Protein AF-A0A951T9E5-F1 (afdb_monomer)

Solvent-accessible surface area (backbone atoms only — not comparable to full-atom values): 3755 Å² total; per-residue (Å²): 143,75,90,39,64,65,46,30,52,51,29,39,53,51,27,40,55,52,10,50,51,28,31,56,49,10,63,73,70,70,36,65,65,40,31,55,49,9,53,55,38,44,46,41,44,80,78,31,96,43,12,65,62,21,40,54,50,50,52,49,51,53,51,49,50,55,54,54,61,75,75,108

Sequence (72 aa):
MGDGSGLWFLAALLSGSVGAGLLIYGIRQKAPLPLAFGVAVSVVPMLFGGGISAMTLFVALIAAFMVLRKRI

Nearest PDB structures (foldseek):
  3ub0-assembly2_F  TM=6.049E-01  e=1.343E+00  Feline infectious peritonitis virus (strain 79-1146)
  7b3b-assembly1_C  TM=5.815E-01  e=1.733E+00  Severe acute respiratory syndrome coronavirus 2

pLDDT: mean 82.14, std 8.81, range [48.66, 90.69]

Secondary structure (DSSP, 8-state):
--SSHHHHHHHHHHHHHHHHHHHHHHHHHT-HHHHHHHHHHHHHHHH---HHHHHHHHHHHHHHHHHHHTT-

Mean predicted aligned error: 5.81 Å

Structure (mmCIF, N/CA/C/O backbone):
data_AF-A0A951T9E5-F1
#
_entry.id   AF-A0A951T9E5-F1
#
loop_
_atom_site.group_PDB
_atom_site.id
_atom_site.type_symbol
_atom_site.label_atom_id
_atom_site.label_alt_id
_atom_site.label_comp_id
_atom_site.label_asym_id
_atom_site.label_entity_id
_atom_site.label_seq_id
_atom_site.pdbx_PDB_ins_code
_atom_site.Cartn_x
_atom_site.Cartn_y
_atom_site.Cartn_z
_atom_site.occupancy
_atom_site.B_iso_or_equiv
_atom_site.auth_seq_id
_atom_site.auth_comp_id
_atom_site.auth_asym_id
_atom_site.auth_atom_id
_atom_site.pdbx_PDB_model_num
ATOM 1 N N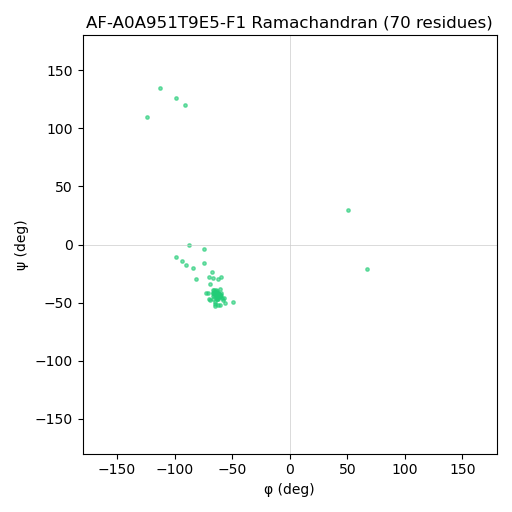 . MET A 1 1 ? 14.845 2.290 -23.745 1.00 48.66 1 MET A N 1
ATOM 2 C CA . MET A 1 1 ? 14.311 2.911 -22.512 1.00 48.66 1 MET A CA 1
ATOM 3 C C . MET A 1 1 ? 12.949 3.503 -22.855 1.00 48.66 1 MET A C 1
ATOM 5 O O . MET A 1 1 ? 12.853 4.697 -23.083 1.00 48.66 1 MET A O 1
ATOM 9 N N . GLY A 1 2 ? 11.943 2.646 -23.042 1.00 53.84 2 GLY A N 1
ATOM 10 C CA . GLY A 1 2 ? 10.638 3.028 -23.590 1.00 53.84 2 GLY A CA 1
ATOM 11 C C . GLY A 1 2 ? 9.532 2.909 -22.542 1.00 53.84 2 GLY A C 1
ATOM 12 O O . GLY A 1 2 ? 9.484 1.925 -21.806 1.00 53.84 2 GLY A O 1
ATOM 13 N N . ASP A 1 3 ? 8.694 3.940 -22.479 1.00 56.28 3 ASP A N 1
ATOM 14 C CA . ASP A 1 3 ? 7.249 3.938 -22.190 1.00 56.28 3 ASP A CA 1
ATOM 15 C C . ASP A 1 3 ? 6.753 3.544 -20.779 1.00 56.28 3 ASP A C 1
ATOM 17 O O . ASP A 1 3 ? 5.667 3.955 -20.372 1.00 56.28 3 ASP A O 1
ATOM 21 N N . GLY A 1 4 ? 7.541 2.826 -19.975 1.00 60.31 4 GLY A N 1
ATOM 22 C CA . GLY A 1 4 ? 7.139 2.372 -18.633 1.00 60.31 4 GLY A CA 1
ATOM 23 C C . GLY A 1 4 ? 7.467 3.324 -17.473 1.00 60.31 4 GLY A C 1
ATOM 24 O O . GLY A 1 4 ? 6.892 3.189 -16.392 1.00 60.31 4 GLY A O 1
ATOM 25 N N . SER A 1 5 ? 8.376 4.284 -17.672 1.00 68.31 5 SER A N 1
ATOM 26 C CA . SER A 1 5 ? 8.907 5.143 -16.600 1.00 68.31 5 SER A CA 1
ATOM 27 C C . SER A 1 5 ? 7.895 6.176 -16.100 1.00 68.31 5 SER A C 1
ATOM 29 O O . SER A 1 5 ? 7.759 6.362 -14.893 1.00 68.31 5 SER A O 1
ATOM 31 N N . GLY A 1 6 ? 7.137 6.809 -17.001 1.00 78.75 6 GLY A N 1
ATOM 32 C CA . GLY A 1 6 ? 6.113 7.793 -16.628 1.00 78.75 6 GLY A CA 1
ATOM 33 C C . GLY A 1 6 ? 4.964 7.174 -15.828 1.00 78.75 6 GLY A C 1
ATOM 34 O O . GLY A 1 6 ? 4.551 7.715 -14.804 1.00 78.75 6 GLY A O 1
ATOM 35 N N . LEU A 1 7 ? 4.502 5.991 -16.246 1.00 79.75 7 LEU A N 1
ATOM 36 C CA . LEU A 1 7 ? 3.479 5.230 -15.521 1.00 79.75 7 LEU A CA 1
ATOM 37 C C . LEU A 1 7 ? 3.969 4.783 -14.144 1.00 79.75 7 LEU A C 1
ATOM 39 O O . LEU A 1 7 ? 3.213 4.840 -13.179 1.00 79.75 7 LEU A O 1
ATOM 43 N N . TRP A 1 8 ? 5.236 4.382 -14.040 1.00 80.69 8 TRP A N 1
ATOM 44 C CA . TRP A 1 8 ? 5.839 4.039 -12.757 1.00 80.69 8 TRP A CA 1
ATOM 45 C C . TRP A 1 8 ? 5.921 5.250 -11.818 1.00 80.69 8 TRP A C 1
ATOM 47 O O . TRP A 1 8 ? 5.536 5.142 -10.657 1.00 80.69 8 TRP A O 1
ATOM 57 N N . PHE A 1 9 ? 6.323 6.425 -12.317 1.00 82.75 9 PHE A N 1
ATOM 58 C CA . PHE A 1 9 ? 6.339 7.660 -11.522 1.00 82.75 9 PHE A CA 1
ATOM 59 C C . PHE A 1 9 ? 4.944 8.072 -11.049 1.00 82.75 9 PHE A C 1
ATOM 61 O O . PHE A 1 9 ? 4.775 8.422 -9.882 1.00 82.75 9 PHE A O 1
ATOM 68 N N . LEU A 1 10 ? 3.939 7.991 -11.925 1.00 85.00 10 LEU A N 1
ATOM 69 C CA . LEU A 1 10 ? 2.544 8.223 -11.547 1.00 85.00 10 LEU A CA 1
ATOM 70 C C . LEU A 1 10 ? 2.089 7.233 -10.472 1.00 85.00 10 LEU A C 1
ATOM 72 O O . LEU A 1 10 ? 1.429 7.639 -9.516 1.00 85.00 10 LEU A O 1
ATOM 76 N N . ALA A 1 11 ? 2.467 5.957 -10.594 1.00 84.19 11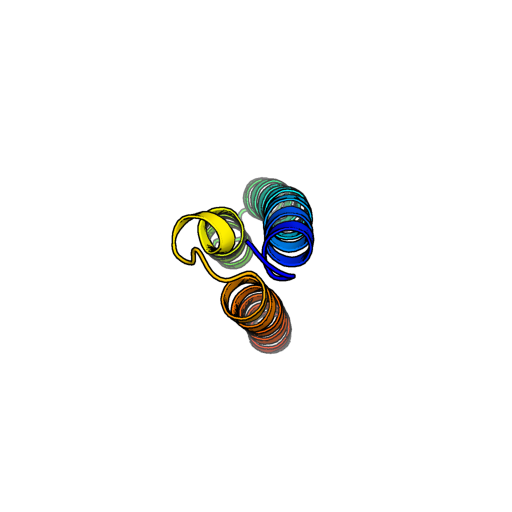 ALA A N 1
ATOM 77 C CA . ALA A 1 11 ? 2.138 4.938 -9.602 1.00 84.19 11 ALA A CA 1
ATOM 78 C C . ALA A 1 11 ? 2.798 5.275 -8.268 1.00 84.19 11 ALA A C 1
ATOM 80 O O . ALA A 1 11 ? 2.125 5.273 -7.245 1.00 84.19 11 ALA A O 1
ATOM 81 N N . ALA A 1 12 ? 4.074 5.656 -8.276 1.00 84.38 12 ALA A N 1
ATOM 82 C CA . ALA A 1 12 ? 4.800 6.067 -7.081 1.00 84.38 12 ALA A CA 1
ATOM 83 C C . ALA A 1 12 ? 4.141 7.258 -6.369 1.00 84.38 12 ALA A C 1
ATOM 85 O O . ALA A 1 12 ? 3.903 7.205 -5.160 1.00 84.38 12 ALA A O 1
ATOM 86 N N . LEU A 1 13 ? 3.777 8.298 -7.121 1.00 88.38 13 LEU A N 1
ATOM 87 C CA . LEU A 1 13 ? 3.138 9.508 -6.597 1.00 88.38 13 LEU A CA 1
ATOM 88 C C . LEU A 1 13 ? 1.750 9.238 -6.007 1.00 88.38 13 LEU A C 1
ATOM 90 O O . LEU A 1 13 ? 1.460 9.657 -4.881 1.00 88.38 13 LEU A O 1
ATOM 94 N N . LEU A 1 14 ? 0.896 8.528 -6.749 1.00 88.88 14 LEU A N 1
ATOM 95 C CA . LEU A 1 14 ? -0.460 8.200 -6.304 1.00 88.88 14 LEU A CA 1
ATOM 96 C C . LEU A 1 14 ? -0.433 7.240 -5.115 1.00 88.88 14 LEU A C 1
ATOM 98 O O . LEU A 1 14 ? -1.124 7.477 -4.124 1.00 88.88 14 LEU A O 1
ATOM 102 N N . SER A 1 15 ? 0.404 6.205 -5.175 1.00 87.06 15 SER A N 1
ATOM 103 C CA . SER A 1 15 ? 0.525 5.224 -4.100 1.00 87.06 15 SER A CA 1
ATOM 104 C C . SER A 1 15 ? 1.072 5.843 -2.818 1.00 87.06 15 SER A C 1
ATOM 106 O O . SER A 1 15 ? 0.537 5.587 -1.742 1.00 87.06 15 SER A O 1
ATOM 108 N N . GLY A 1 16 ? 2.062 6.735 -2.918 1.00 87.00 16 GLY A N 1
ATOM 109 C CA . GLY A 1 16 ? 2.574 7.475 -1.764 1.00 87.00 16 GLY A CA 1
ATOM 110 C C . GLY A 1 16 ? 1.527 8.405 -1.147 1.00 87.00 16 GLY A C 1
ATOM 111 O O . GLY A 1 16 ? 1.317 8.387 0.064 1.00 87.00 16 GLY A O 1
ATOM 112 N N . SER A 1 17 ? 0.813 9.173 -1.976 1.00 88.56 17 SER A N 1
ATOM 113 C CA . SER A 1 17 ? -0.196 10.136 -1.508 1.00 88.56 17 SER A CA 1
ATOM 114 C C . SER A 1 17 ? -1.396 9.442 -0.852 1.00 88.56 17 SER A C 1
ATOM 116 O O . SER A 1 17 ? -1.823 9.814 0.244 1.00 88.56 17 SER A O 1
ATOM 118 N N . VAL A 1 18 ? -1.928 8.399 -1.498 1.00 89.19 18 VAL A N 1
ATOM 119 C CA . VAL A 1 18 ? -3.074 7.630 -0.990 1.00 89.19 18 VAL A CA 1
ATOM 120 C C . VAL A 1 18 ? -2.678 6.785 0.219 1.00 89.19 18 VAL A C 1
ATOM 122 O O . VAL A 1 18 ? -3.414 6.756 1.207 1.00 89.19 18 VAL A O 1
ATOM 125 N N . GLY A 1 19 ? -1.509 6.142 0.181 1.00 89.12 19 GLY A N 1
ATOM 126 C CA . GLY A 1 19 ? -0.985 5.357 1.296 1.00 89.12 19 GLY A CA 1
ATOM 127 C C . GLY A 1 19 ? -0.769 6.201 2.554 1.00 89.12 19 GLY A C 1
ATOM 128 O O . GLY A 1 19 ? -1.220 5.815 3.636 1.00 89.12 19 GLY A O 1
ATOM 129 N N . ALA A 1 20 ? -0.196 7.401 2.412 1.00 88.25 20 ALA A N 1
ATOM 130 C CA . ALA A 1 20 ? -0.057 8.357 3.511 1.00 88.25 20 ALA A CA 1
ATOM 131 C C . ALA A 1 20 ? -1.420 8.803 4.071 1.00 88.25 20 ALA A C 1
ATOM 133 O O . ALA A 1 20 ? -1.608 8.841 5.288 1.00 88.25 20 ALA A O 1
ATOM 134 N N . GLY A 1 21 ? -2.401 9.080 3.204 1.00 87.75 21 GLY A N 1
ATOM 135 C CA . GLY A 1 21 ? -3.763 9.421 3.626 1.00 87.75 21 GLY A CA 1
ATOM 136 C C . GLY A 1 21 ? -4.435 8.302 4.432 1.00 87.75 21 GLY A C 1
ATOM 137 O O . GLY A 1 21 ? -5.026 8.563 5.482 1.00 87.75 21 GLY A O 1
ATOM 138 N N . LEU A 1 22 ? -4.295 7.050 3.984 1.00 88.25 22 LEU A N 1
ATOM 139 C CA . LEU A 1 22 ? -4.814 5.867 4.680 1.00 88.25 22 LEU A CA 1
ATOM 140 C C . LEU A 1 22 ? -4.126 5.632 6.030 1.00 88.25 22 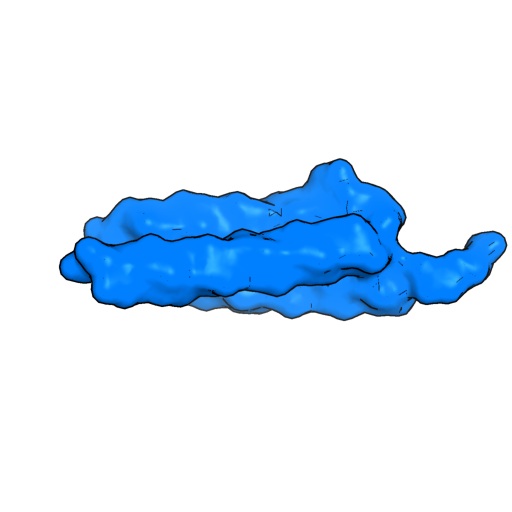LEU A C 1
ATOM 142 O O . LEU A 1 22 ? -4.806 5.315 7.006 1.00 88.25 22 LEU A O 1
ATOM 146 N N . LEU A 1 23 ? -2.811 5.852 6.109 1.00 88.56 23 LEU A N 1
ATOM 147 C CA . LEU A 1 23 ? -2.051 5.798 7.360 1.00 88.56 23 LEU A CA 1
ATOM 148 C C . LEU A 1 23 ? -2.555 6.832 8.369 1.00 88.56 23 LEU A C 1
ATOM 150 O O . LEU A 1 23 ? -2.901 6.476 9.496 1.00 88.56 23 LEU A O 1
ATOM 154 N N . ILE A 1 24 ? -2.657 8.099 7.958 1.00 90.69 24 ILE A N 1
ATOM 155 C CA . ILE A 1 24 ? -3.148 9.184 8.821 1.00 90.69 24 ILE A CA 1
ATOM 156 C C . ILE A 1 24 ? -4.576 8.882 9.289 1.00 90.69 24 ILE A C 1
ATOM 158 O O . ILE A 1 24 ? -4.893 9.044 10.470 1.00 90.69 24 ILE A O 1
ATOM 162 N N . TYR A 1 25 ? -5.433 8.411 8.382 1.00 88.50 25 TYR A N 1
ATOM 163 C CA . TYR A 1 25 ? -6.805 8.028 8.701 1.00 88.50 25 TYR A CA 1
ATOM 164 C C . TYR A 1 25 ? -6.865 6.860 9.696 1.00 88.50 25 TYR A C 1
ATOM 166 O O . TYR A 1 25 ? -7.591 6.940 10.689 1.00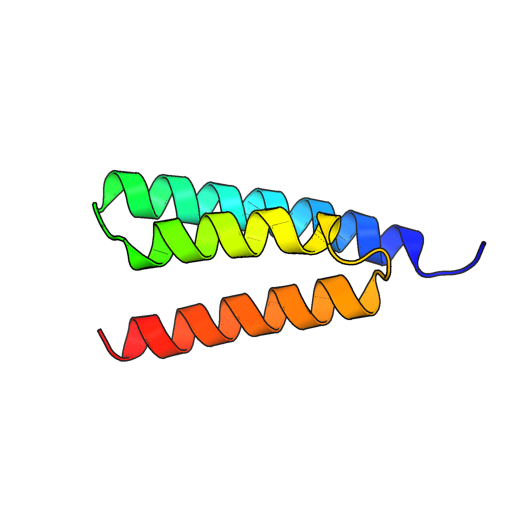 88.50 25 TYR A O 1
ATOM 174 N N . GLY A 1 26 ? -6.075 5.804 9.477 1.00 86.44 26 GLY A N 1
ATOM 175 C CA . GLY A 1 26 ? -6.002 4.637 10.358 1.00 86.44 26 GLY A CA 1
ATOM 176 C C . GLY A 1 26 ? -5.531 4.994 11.766 1.00 86.44 26 GLY A C 1
ATOM 177 O O . GLY A 1 26 ? -6.156 4.574 12.740 1.00 86.44 26 GLY A O 1
ATOM 178 N N . ILE A 1 27 ? -4.505 5.847 11.881 1.00 89.44 27 ILE A N 1
ATOM 179 C CA . ILE A 1 27 ? -4.010 6.352 13.173 1.00 89.44 27 ILE A CA 1
ATOM 180 C C . ILE A 1 27 ? -5.102 7.156 13.888 1.00 89.44 27 ILE A C 1
ATOM 182 O O . ILE A 1 27 ? -5.359 6.928 15.070 1.00 89.44 27 ILE A O 1
ATOM 186 N N . ARG A 1 28 ? -5.785 8.067 13.179 1.00 89.94 28 ARG A N 1
ATOM 187 C CA . ARG A 1 28 ? -6.829 8.919 13.776 1.00 89.94 28 ARG A CA 1
ATOM 188 C C . ARG A 1 28 ? -8.053 8.134 14.237 1.00 89.94 28 ARG A C 1
ATOM 190 O O . ARG A 1 28 ? -8.584 8.430 15.302 1.00 89.94 28 ARG A O 1
ATOM 197 N N . GLN A 1 29 ? -8.500 7.150 13.462 1.00 86.56 29 GLN A N 1
ATOM 198 C CA . GLN A 1 29 ? -9.672 6.341 13.812 1.00 86.56 29 GLN A CA 1
ATOM 199 C C . GLN A 1 29 ? -9.342 5.124 14.683 1.00 86.56 29 GLN A C 1
ATOM 201 O O . GLN A 1 29 ? -10.249 4.375 15.034 1.00 86.56 29 GLN A O 1
ATOM 206 N N . LYS A 1 30 ? -8.060 4.910 15.023 1.00 83.56 30 LYS A N 1
ATOM 207 C CA . LYS A 1 30 ? -7.562 3.684 15.674 1.00 83.56 30 LYS A CA 1
ATOM 208 C C . LYS A 1 30 ? -8.016 2.411 14.947 1.00 83.56 30 LYS A C 1
ATOM 210 O O . LYS A 1 30 ? -8.198 1.361 15.557 1.00 83.56 30 LYS A O 1
ATOM 215 N N . ALA A 1 31 ? -8.209 2.513 13.634 1.00 82.12 31 ALA A N 1
ATOM 216 C CA . ALA A 1 31 ? -8.632 1.408 12.801 1.00 82.12 31 ALA A CA 1
ATOM 217 C C . ALA A 1 31 ? -7.368 0.699 12.282 1.00 82.12 31 ALA A C 1
ATOM 219 O O . ALA A 1 31 ? -6.562 1.328 11.592 1.00 82.12 31 ALA A O 1
ATOM 220 N N . PRO A 1 32 ? -7.162 -0.595 12.583 1.00 82.25 32 PRO A N 1
ATOM 221 C CA . PRO A 1 32 ? -5.979 -1.319 12.120 1.00 82.25 32 PRO A CA 1
ATOM 222 C C . PRO A 1 32 ? -6.011 -1.569 10.605 1.00 82.25 32 PRO A C 1
ATOM 224 O O . PRO A 1 32 ? -4.963 -1.628 9.966 1.00 82.25 32 PRO A O 1
ATOM 227 N N . LEU A 1 33 ? -7.207 -1.656 10.007 1.00 85.12 33 LEU A N 1
ATOM 228 C CA . LEU A 1 33 ? -7.381 -1.958 8.586 1.00 85.12 33 LEU A CA 1
ATOM 229 C C . LEU A 1 33 ? -6.810 -0.859 7.661 1.00 85.12 33 LEU A C 1
ATOM 231 O O . LEU A 1 33 ? -5.981 -1.182 6.813 1.00 85.12 33 LEU A O 1
ATOM 235 N N . PRO A 1 34 ? -7.163 0.437 7.808 1.00 85.50 34 PRO A N 1
ATOM 236 C CA . PRO A 1 34 ? -6.594 1.494 6.970 1.00 85.50 34 PRO A CA 1
ATOM 237 C C . PRO A 1 34 ? -5.097 1.702 7.214 1.00 85.50 34 PRO A C 1
ATOM 239 O O . PRO A 1 34 ? -4.377 2.05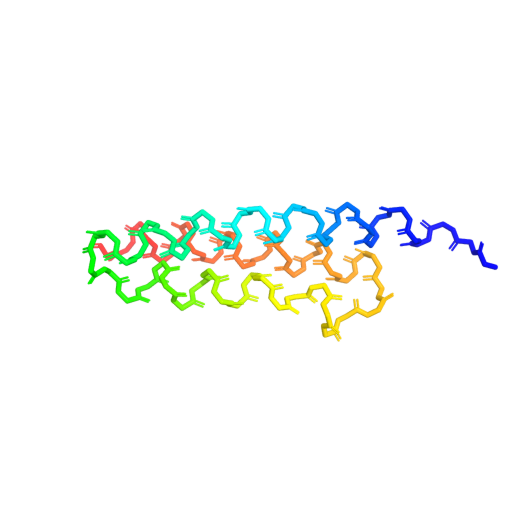8 6.289 1.00 85.50 34 PRO A O 1
ATOM 242 N N . LEU A 1 35 ? -4.615 1.426 8.431 1.00 85.94 35 LEU A N 1
ATOM 243 C CA . LEU A 1 35 ? -3.189 1.435 8.763 1.00 85.94 35 LEU A CA 1
ATOM 244 C C . LEU A 1 35 ? -2.423 0.384 7.946 1.00 85.94 35 LEU A C 1
ATOM 246 O O . LEU A 1 35 ? -1.467 0.727 7.251 1.00 85.94 35 LEU A O 1
ATOM 250 N N . ALA A 1 36 ? -2.881 -0.872 7.965 1.00 86.94 36 ALA A N 1
ATOM 251 C CA . ALA A 1 36 ? -2.258 -1.961 7.213 1.00 86.94 36 ALA A CA 1
ATOM 252 C C . ALA A 1 36 ? -2.293 -1.710 5.695 1.00 86.94 36 ALA A C 1
ATOM 254 O O . ALA A 1 36 ? -1.280 -1.873 5.014 1.00 86.94 36 ALA A O 1
ATOM 255 N N . PHE A 1 37 ? -3.432 -1.247 5.168 1.00 87.56 37 PHE A N 1
ATOM 256 C CA . PHE A 1 37 ? -3.556 -0.915 3.747 1.00 87.56 37 PHE A CA 1
ATOM 257 C C . PHE A 1 37 ? -2.739 0.317 3.350 1.00 87.56 37 PHE A C 1
ATOM 259 O O . PHE A 1 37 ? -2.188 0.338 2.255 1.00 87.56 37 PHE A O 1
ATOM 266 N N . GLY A 1 38 ? -2.597 1.315 4.223 1.00 84.31 38 GLY A N 1
ATOM 267 C CA . GLY A 1 38 ? -1.766 2.486 3.953 1.00 84.31 38 GLY A CA 1
ATOM 268 C C . GLY A 1 38 ? -0.285 2.133 3.797 1.00 84.31 38 GLY A C 1
ATOM 269 O O . GLY A 1 38 ? 0.363 2.616 2.866 1.00 84.31 38 GLY A O 1
ATOM 270 N N . VAL A 1 39 ? 0.232 1.221 4.629 1.00 87.00 39 VAL A N 1
ATOM 271 C CA . VAL A 1 39 ? 1.590 0.672 4.456 1.00 87.00 39 VAL A CA 1
ATOM 272 C C . VAL A 1 39 ? 1.681 -0.136 3.164 1.00 87.00 39 VAL A C 1
ATOM 274 O O . VAL A 1 39 ? 2.563 0.123 2.349 1.00 87.00 39 VAL A O 1
ATOM 277 N N . ALA A 1 40 ? 0.755 -1.076 2.949 1.00 86.44 40 ALA A N 1
ATOM 278 C CA . ALA A 1 40 ? 0.780 -1.956 1.782 1.00 86.44 40 ALA A CA 1
ATOM 279 C C . ALA A 1 40 ? 0.766 -1.164 0.468 1.00 86.44 40 ALA A C 1
ATOM 281 O O . ALA A 1 40 ? 1.585 -1.422 -0.410 1.00 86.44 40 ALA A O 1
ATOM 282 N N . VAL A 1 41 ? -0.106 -0.157 0.369 1.00 85.62 41 VAL A N 1
ATOM 283 C CA . VAL A 1 41 ? -0.207 0.744 -0.782 1.00 85.62 41 VAL A CA 1
ATOM 284 C C . VAL A 1 41 ? 1.091 1.538 -0.953 1.00 85.62 41 VAL A C 1
ATOM 286 O O . VAL A 1 41 ? 1.654 1.545 -2.043 1.00 85.62 41 VAL A O 1
ATOM 289 N N . SER A 1 42 ? 1.653 2.128 0.103 1.00 84.62 42 SER A N 1
ATOM 290 C CA . SER A 1 42 ? 2.867 2.958 -0.018 1.00 84.62 42 SER A CA 1
ATOM 291 C C . SER A 1 42 ? 4.081 2.205 -0.586 1.00 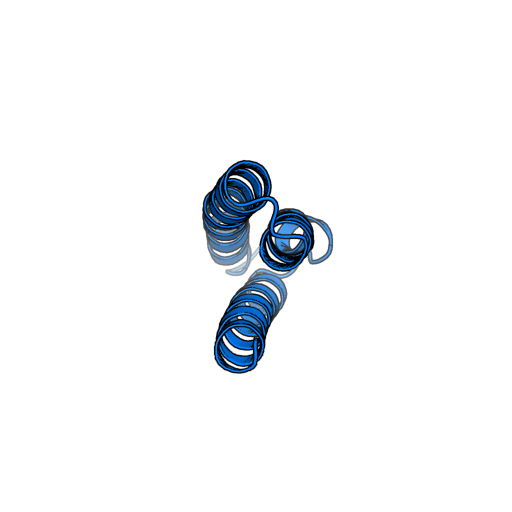84.62 42 SER A C 1
ATOM 293 O O . SER A 1 42 ? 4.935 2.814 -1.226 1.00 84.62 42 SER A O 1
ATOM 295 N N . VAL A 1 43 ? 4.157 0.885 -0.384 1.00 85.75 43 VAL A N 1
ATOM 296 C CA . VAL A 1 43 ? 5.323 0.062 -0.753 1.00 85.75 43 VAL A CA 1
ATOM 297 C C . VAL A 1 43 ? 5.190 -0.584 -2.147 1.00 85.75 43 VAL A C 1
ATOM 299 O O . VAL A 1 43 ? 6.195 -1.000 -2.724 1.00 85.75 43 VAL A O 1
ATOM 302 N N . VAL A 1 44 ? 3.991 -0.600 -2.752 1.00 84.06 44 VAL A N 1
ATOM 303 C CA . VAL A 1 44 ? 3.745 -1.175 -4.100 1.00 84.06 44 VAL A CA 1
ATOM 304 C C . VAL A 1 44 ? 4.742 -0.706 -5.170 1.00 84.06 44 VAL A C 1
ATOM 306 O O . VAL A 1 44 ? 5.310 -1.557 -5.854 1.00 84.06 44 VAL A O 1
ATOM 309 N N . PRO A 1 45 ? 5.014 0.600 -5.337 1.00 79.56 45 PRO A N 1
ATOM 310 C CA . PRO A 1 45 ? 5.887 1.078 -6.413 1.00 79.56 45 PRO A CA 1
ATOM 311 C C . PRO A 1 45 ? 7.348 0.652 -6.221 1.00 79.56 45 PRO A C 1
ATOM 313 O O . PRO A 1 45 ? 8.106 0.572 -7.183 1.00 79.56 45 PRO A O 1
ATOM 316 N N . MET A 1 46 ? 7.740 0.375 -4.975 1.00 78.81 46 MET A N 1
ATOM 317 C CA . MET A 1 46 ? 9.105 0.015 -4.597 1.00 78.81 46 MET A CA 1
ATOM 318 C C . MET A 1 46 ? 9.400 -1.468 -4.855 1.00 78.81 46 MET A C 1
ATOM 320 O O . MET A 1 46 ? 10.532 -1.828 -5.161 1.00 78.81 46 MET A O 1
ATOM 324 N N . LEU A 1 47 ? 8.375 -2.323 -4.772 1.00 81.06 47 LEU A N 1
ATOM 325 C CA . LEU A 1 47 ? 8.489 -3.764 -5.024 1.00 81.06 47 LEU A CA 1
ATOM 326 C C . LEU A 1 47 ? 8.387 -4.124 -6.512 1.00 81.06 47 LEU A C 1
ATOM 328 O O . LEU A 1 47 ? 8.837 -5.195 -6.915 1.00 81.06 47 LEU A O 1
ATOM 332 N N . PHE A 1 48 ? 7.812 -3.243 -7.335 1.00 73.62 48 PHE A N 1
ATOM 333 C CA . PHE A 1 48 ? 7.562 -3.509 -8.749 1.00 73.62 48 PHE A CA 1
ATOM 334 C C . PHE A 1 48 ? 8.205 -2.435 -9.632 1.00 73.62 48 PHE A C 1
ATOM 336 O O . PHE A 1 48 ? 7.737 -1.304 -9.706 1.00 73.62 48 PHE A O 1
ATOM 343 N N . GLY A 1 49 ? 9.258 -2.813 -10.365 1.00 63.16 49 GLY A N 1
ATOM 344 C CA . GLY A 1 49 ? 9.947 -1.929 -11.319 1.00 63.16 49 GLY A CA 1
ATOM 345 C C . GLY A 1 49 ? 9.185 -1.669 -12.629 1.00 63.16 49 GLY A C 1
ATOM 346 O O . GLY A 1 49 ? 9.643 -0.893 -13.462 1.00 63.16 49 GLY A O 1
ATOM 347 N N . GLY A 1 50 ? 8.029 -2.313 -12.836 1.00 73.69 50 GLY A N 1
ATOM 348 C CA . GLY A 1 50 ? 7.176 -2.119 -14.010 1.00 73.69 50 GLY A CA 1
ATOM 349 C C . GLY A 1 50 ? 6.009 -1.177 -13.717 1.00 73.69 50 GLY A C 1
ATOM 350 O O . GLY A 1 50 ? 5.232 -1.423 -12.799 1.00 73.69 50 GLY A O 1
ATOM 351 N N . GLY A 1 51 ? 5.835 -0.120 -14.517 1.00 73.88 51 GLY A N 1
ATOM 352 C CA . GLY A 1 51 ? 4.748 0.850 -14.316 1.00 73.88 51 GLY A CA 1
ATOM 353 C C . GLY A 1 51 ? 3.342 0.238 -14.397 1.00 73.88 51 GLY A C 1
ATOM 354 O O . GLY A 1 51 ? 2.473 0.577 -13.597 1.00 73.88 51 GLY A O 1
ATOM 355 N N . ILE A 1 52 ? 3.126 -0.717 -15.311 1.00 80.56 52 ILE A N 1
ATOM 356 C CA . ILE A 1 52 ? 1.833 -1.404 -15.474 1.00 80.56 52 ILE A CA 1
ATOM 357 C C . ILE A 1 52 ? 1.550 -2.325 -14.282 1.00 80.56 52 ILE A C 1
ATOM 359 O O . ILE A 1 52 ? 0.455 -2.285 -13.721 1.00 80.56 52 ILE A O 1
ATOM 363 N N . SER A 1 53 ? 2.527 -3.130 -13.855 1.00 80.81 53 SER A N 1
ATOM 364 C CA . SER A 1 53 ? 2.352 -4.028 -12.707 1.00 80.81 53 SER A CA 1
ATOM 365 C C . SER A 1 53 ? 2.124 -3.247 -11.413 1.00 80.81 53 SER A C 1
ATOM 367 O O . SER A 1 53 ? 1.205 -3.589 -10.669 1.00 80.81 53 SER A O 1
ATOM 369 N N . ALA A 1 54 ? 2.861 -2.151 -11.196 1.00 80.94 54 ALA A N 1
ATOM 370 C CA . ALA A 1 54 ? 2.662 -1.257 -10.056 1.00 80.94 54 ALA A CA 1
ATOM 371 C C . ALA A 1 54 ? 1.252 -0.636 -10.041 1.00 80.94 54 ALA A C 1
ATOM 373 O O . ALA A 1 54 ? 0.588 -0.654 -9.005 1.00 80.94 54 ALA A O 1
ATOM 374 N N . MET A 1 55 ? 0.749 -0.157 -11.186 1.00 82.06 55 MET A N 1
ATOM 375 C CA . MET A 1 55 ? -0.611 0.392 -11.261 1.00 82.06 55 MET A CA 1
ATOM 376 C C . MET A 1 55 ? -1.700 -0.649 -11.040 1.00 82.06 55 MET A C 1
ATOM 378 O O . MET A 1 55 ? -2.671 -0.385 -10.331 1.00 82.06 55 MET A O 1
ATOM 382 N N . THR A 1 56 ? -1.546 -1.836 -11.622 1.00 86.19 56 THR A N 1
ATOM 383 C CA . THR A 1 56 ? -2.559 -2.892 -11.500 1.00 86.19 56 THR A CA 1
ATOM 384 C C . THR A 1 56 ? -2.704 -3.328 -10.039 1.00 86.19 56 THR A C 1
ATOM 386 O O . THR A 1 56 ? -3.819 -3.455 -9.535 1.00 86.19 56 THR A O 1
ATOM 389 N N . LEU A 1 57 ? -1.582 -3.470 -9.325 1.00 85.06 57 LEU A N 1
ATOM 390 C CA . LEU A 1 57 ? -1.564 -3.775 -7.892 1.00 85.06 57 LEU A CA 1
ATOM 391 C C . LEU A 1 57 ? -2.117 -2.640 -7.031 1.00 85.06 57 LEU A C 1
ATOM 393 O O . LEU A 1 57 ? -2.879 -2.907 -6.104 1.00 85.06 57 LEU A O 1
ATOM 397 N N . PHE A 1 58 ? -1.775 -1.388 -7.341 1.00 85.31 58 PHE A N 1
ATOM 398 C CA . PHE A 1 58 ? -2.318 -0.223 -6.644 1.00 85.31 58 PHE A CA 1
ATOM 399 C C . PHE A 1 58 ? -3.853 -0.199 -6.702 1.00 85.31 58 PHE A C 1
ATOM 401 O O . PHE A 1 58 ? -4.520 -0.117 -5.667 1.00 85.31 58 PHE A O 1
ATOM 408 N N . VAL A 1 59 ? -4.421 -0.358 -7.901 1.00 87.44 59 VAL A N 1
ATOM 409 C CA . VAL A 1 59 ? -5.877 -0.406 -8.099 1.00 87.44 59 VAL A CA 1
ATOM 410 C C . VAL A 1 59 ? -6.490 -1.617 -7.391 1.00 87.44 59 VAL A C 1
ATOM 412 O O . VAL A 1 59 ? -7.511 -1.474 -6.717 1.00 87.44 59 VAL A O 1
ATOM 415 N N . ALA A 1 60 ? -5.858 -2.792 -7.479 1.00 89.56 60 ALA A N 1
ATOM 416 C CA . ALA A 1 60 ? -6.337 -4.003 -6.815 1.00 89.56 60 ALA A CA 1
ATOM 417 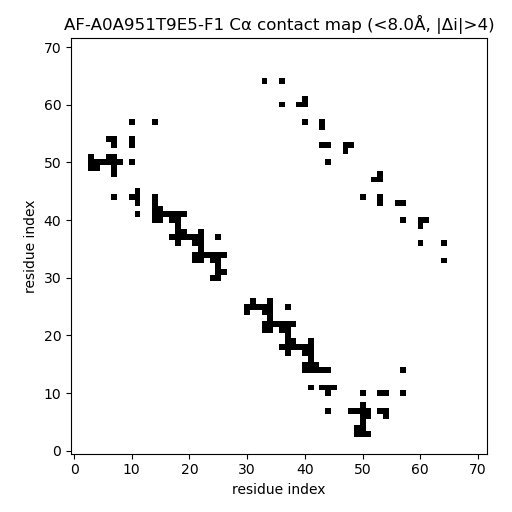C C . ALA A 1 60 ? -6.371 -3.863 -5.282 1.00 89.56 60 ALA A C 1
ATOM 419 O O . ALA A 1 60 ? -7.354 -4.264 -4.658 1.00 89.56 60 ALA A O 1
ATOM 420 N N . LEU A 1 61 ? -5.350 -3.253 -4.668 1.00 87.75 61 LEU A N 1
ATOM 421 C CA . LEU A 1 61 ? -5.312 -3.013 -3.220 1.00 87.75 61 LEU A CA 1
ATOM 422 C C . LEU A 1 61 ? -6.383 -2.017 -2.769 1.00 87.75 61 LEU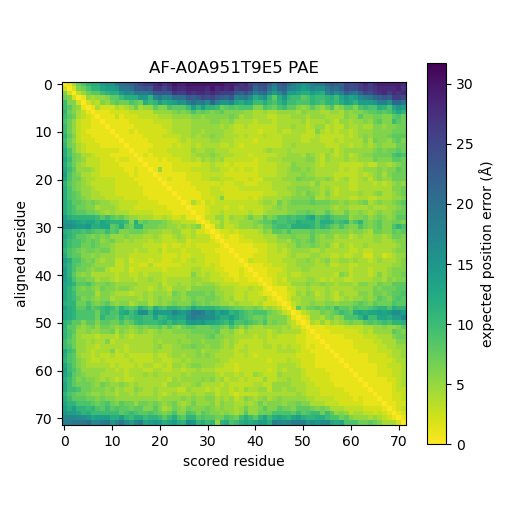 A C 1
ATOM 424 O O . LEU A 1 61 ? -7.015 -2.235 -1.736 1.00 87.75 61 LEU A O 1
ATOM 428 N N . ILE A 1 62 ? -6.632 -0.959 -3.544 1.00 86.50 62 ILE A N 1
ATOM 429 C CA . ILE A 1 62 ? -7.714 -0.009 -3.246 1.00 86.50 62 ILE A CA 1
ATOM 430 C C . ILE A 1 62 ? -9.079 -0.689 -3.372 1.00 86.50 62 ILE A C 1
ATOM 432 O O . ILE A 1 62 ? -9.934 -0.519 -2.500 1.00 86.50 62 ILE A O 1
ATOM 436 N N . ALA A 1 63 ? -9.287 -1.486 -4.421 1.00 88.19 63 ALA A N 1
ATOM 437 C CA . ALA A 1 63 ? -10.521 -2.242 -4.599 1.00 88.19 63 ALA A CA 1
ATOM 438 C C . ALA A 1 63 ? -10.739 -3.228 -3.439 1.00 88.19 63 ALA A C 1
ATOM 440 O O . ALA A 1 63 ? -11.827 -3.266 -2.858 1.00 88.19 63 ALA A O 1
ATOM 441 N N . ALA A 1 64 ? -9.696 -3.960 -3.036 1.00 87.94 64 ALA A N 1
ATOM 442 C CA . ALA A 1 64 ? -9.736 -4.856 -1.884 1.00 87.94 64 ALA A CA 1
ATOM 443 C C . ALA A 1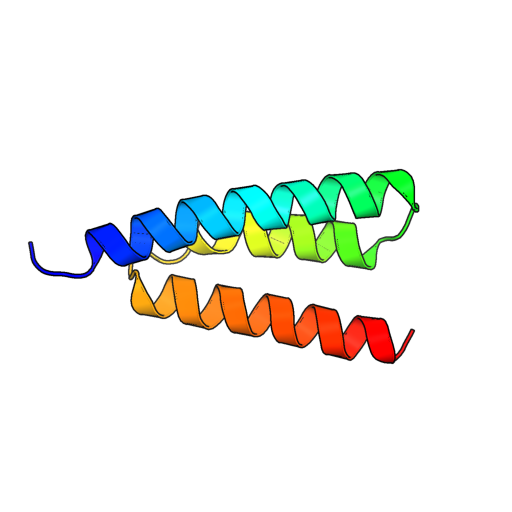 64 ? -10.061 -4.102 -0.585 1.00 87.94 64 ALA A C 1
ATOM 445 O O . ALA A 1 64 ? -10.928 -4.541 0.174 1.00 87.94 64 ALA A O 1
ATOM 446 N N . PHE A 1 65 ? -9.446 -2.935 -0.360 1.00 86.38 65 PHE A N 1
ATOM 447 C CA . PHE A 1 65 ? -9.755 -2.073 0.781 1.00 86.38 65 PHE A CA 1
ATOM 448 C C . PHE A 1 65 ? -11.226 -1.642 0.788 1.00 86.38 65 PHE A C 1
ATOM 450 O O . PHE A 1 65 ? -11.891 -1.741 1.819 1.00 86.38 65 PHE A O 1
ATOM 457 N N . MET A 1 66 ? -11.766 -1.208 -0.355 1.00 86.12 66 MET A N 1
ATOM 458 C CA . MET A 1 66 ? -13.171 -0.805 -0.468 1.00 86.12 66 MET A CA 1
ATOM 459 C C . MET A 1 66 ? -14.139 -1.959 -0.189 1.00 86.12 66 MET A C 1
ATOM 461 O O . MET A 1 66 ? -15.165 -1.750 0.459 1.00 86.12 66 MET A O 1
ATOM 465 N N . VAL A 1 67 ? -13.827 -3.166 -0.664 1.00 88.44 67 VAL A N 1
ATOM 466 C CA . VAL A 1 67 ? -14.660 -4.354 -0.433 1.00 88.44 67 VAL A CA 1
ATOM 467 C C . VAL A 1 67 ? -14.609 -4.780 1.032 1.00 88.44 67 VAL A C 1
ATOM 469 O O . VAL A 1 67 ? -15.669 -4.980 1.626 1.00 88.44 67 VAL A O 1
ATOM 472 N N . LEU A 1 68 ? -13.419 -4.873 1.637 1.00 86.81 68 LEU A N 1
ATOM 473 C CA . LEU A 1 68 ? -13.294 -5.222 3.057 1.00 86.81 68 LEU A CA 1
ATOM 474 C C . LEU A 1 68 ? -13.957 -4.172 3.951 1.00 86.81 68 LEU A C 1
ATOM 476 O O . LEU A 1 68 ? -14.670 -4.533 4.880 1.00 86.81 68 LEU A O 1
ATOM 480 N N . ARG A 1 69 ? -13.791 -2.880 3.643 1.00 79.25 69 ARG A N 1
ATOM 481 C CA . ARG A 1 69 ? -14.424 -1.794 4.401 1.00 79.25 69 ARG A CA 1
ATOM 482 C C . ARG A 1 69 ? -15.951 -1.841 4.343 1.00 79.25 69 ARG A C 1
ATOM 484 O O . ARG A 1 69 ? -16.588 -1.393 5.278 1.00 79.25 69 ARG A O 1
ATOM 491 N N . LYS A 1 70 ? -16.557 -2.359 3.270 1.00 78.06 70 LYS A N 1
ATOM 492 C CA . LYS A 1 70 ? -18.021 -2.539 3.200 1.00 78.06 70 LYS A CA 1
ATOM 493 C C . LYS A 1 70 ? -18.532 -3.713 4.041 1.00 78.06 70 LYS A C 1
ATOM 495 O O . LYS A 1 70 ? -19.738 -3.834 4.223 1.00 78.06 70 LYS A O 1
ATOM 500 N N . ARG A 1 71 ? -17.647 -4.617 4.465 1.00 72.19 71 ARG A N 1
ATOM 501 C CA . ARG A 1 71 ? -17.992 -5.839 5.207 1.00 72.19 71 ARG A CA 1
ATOM 502 C C . ARG A 1 71 ? -17.800 -5.703 6.721 1.00 72.19 71 ARG A C 1
ATOM 504 O O . ARG A 1 71 ? -18.228 -6.607 7.431 1.00 72.19 71 ARG A O 1
ATOM 511 N N . ILE A 1 72 ? -17.152 -4.632 7.181 1.00 62.62 72 ILE A N 1
ATOM 512 C CA . ILE A 1 72 ? -16.839 -4.327 8.586 1.00 62.62 72 ILE A CA 1
ATOM 513 C C . ILE A 1 72 ? -17.596 -3.061 8.968 1.00 62.62 72 ILE A C 1
ATOM 515 O O . ILE A 1 72 ? -18.208 -3.058 10.055 1.00 62.62 72 ILE A O 1
#

Radius of gyration: 12.77 Å; Cα contacts (8 Å, |Δi|>4): 86; chains: 1; bounding box: 32×16×39 Å

Foldseek 3Di:
DDDFPVLLVVLQVVLLVQLVVLCVVCVVVVPVLSNVLSVVSNCLSVVDVGSVSSVVVNVVSVVVSVVVVVVD